Protein AF-A0A1Y1MSF4-F1 (afdb_monomer_lite)

Structure (mmCIF, N/CA/C/O backbone):
data_AF-A0A1Y1MSF4-F1
#
_entry.id   AF-A0A1Y1MSF4-F1
#
loop_
_atom_site.group_PDB
_atom_site.id
_atom_site.type_symbol
_atom_site.label_atom_id
_atom_site.label_alt_id
_atom_site.label_comp_id
_atom_site.label_asym_id
_atom_site.label_entity_id
_atom_site.label_seq_id
_atom_site.pdbx_PDB_ins_code
_atom_site.Cartn_x
_atom_site.Cartn_y
_atom_site.Cartn_z
_atom_site.occupancy
_atom_site.B_iso_or_equiv
_atom_site.auth_seq_id
_atom_site.auth_comp_id
_atom_site.auth_asym_id
_atom_site.auth_atom_id
_atom_site.pdbx_PDB_model_num
ATOM 1 N N . MET A 1 1 ? 26.274 -7.351 -31.862 1.00 37.50 1 MET A N 1
ATOM 2 C CA . MET A 1 1 ? 26.191 -6.928 -30.450 1.00 37.50 1 MET A CA 1
ATOM 3 C C . MET A 1 1 ? 24.745 -6.566 -30.172 1.00 37.50 1 MET A C 1
ATOM 5 O O . MET A 1 1 ? 24.281 -5.570 -30.706 1.00 37.50 1 MET A O 1
ATOM 9 N N . GLY A 1 2 ? 23.996 -7.432 -29.488 1.00 43.94 2 GLY A N 1
ATOM 10 C CA . GLY A 1 2 ? 22.598 -7.146 -29.167 1.00 43.94 2 GLY A CA 1
ATOM 11 C C . GLY A 1 2 ? 22.551 -6.105 -28.060 1.00 43.94 2 GLY A C 1
ATOM 12 O O . GLY A 1 2 ? 23.115 -6.343 -26.994 1.00 43.94 2 GLY A O 1
ATOM 13 N N . SER A 1 3 ? 21.930 -4.952 -28.311 1.00 49.59 3 SER A N 1
ATOM 14 C CA . SER A 1 3 ? 21.582 -4.027 -27.234 1.00 49.59 3 SER A CA 1
ATOM 15 C C . SER A 1 3 ? 20.809 -4.814 -26.184 1.00 49.59 3 SER A C 1
ATOM 17 O O . SER A 1 3 ? 19.749 -5.362 -26.486 1.00 49.59 3 SER A O 1
ATOM 19 N N . LEU A 1 4 ? 21.344 -4.891 -24.964 1.00 53.84 4 LEU A N 1
ATOM 20 C CA . LEU A 1 4 ? 20.572 -5.267 -23.787 1.00 53.84 4 LEU A CA 1
ATOM 21 C C . LEU A 1 4 ? 19.472 -4.215 -23.673 1.00 53.84 4 LEU A C 1
ATOM 23 O O . LEU A 1 4 ? 19.699 -3.130 -23.143 1.00 53.84 4 LEU A O 1
ATOM 27 N N . HIS A 1 5 ? 18.319 -4.478 -24.284 1.00 60.31 5 HIS A N 1
ATOM 28 C CA . HIS A 1 5 ? 17.182 -3.583 -24.215 1.00 60.31 5 HIS A CA 1
ATOM 29 C C . HIS A 1 5 ? 16.682 -3.658 -22.776 1.00 60.31 5 HIS A C 1
ATOM 31 O O . HIS A 1 5 ? 15.925 -4.557 -22.414 1.00 60.31 5 HIS A O 1
ATOM 37 N N . VAL A 1 6 ? 17.200 -2.771 -21.926 1.00 78.19 6 VAL A N 1
ATOM 38 C CA . VAL A 1 6 ? 16.770 -2.661 -20.538 1.00 78.19 6 VAL A CA 1
ATOM 39 C C . VAL A 1 6 ? 15.291 -2.318 -20.590 1.00 78.19 6 VAL A C 1
ATOM 41 O O . VAL A 1 6 ? 14.909 -1.239 -21.043 1.00 78.19 6 VAL A O 1
ATOM 44 N N . MET A 1 7 ? 14.453 -3.279 -20.207 1.00 85.75 7 MET A N 1
ATOM 45 C CA . MET A 1 7 ? 13.017 -3.073 -20.137 1.00 85.75 7 MET A CA 1
ATOM 46 C C . MET A 1 7 ? 12.756 -1.948 -19.128 1.00 85.75 7 MET A C 1
ATOM 48 O O . MET A 1 7 ? 13.212 -2.045 -17.984 1.00 85.75 7 MET A O 1
ATOM 52 N N . PRO A 1 8 ? 12.055 -0.871 -19.519 1.00 94.00 8 PRO A N 1
ATOM 53 C CA . PRO A 1 8 ? 11.684 0.174 -18.583 1.00 94.00 8 PRO A CA 1
ATOM 54 C C . PRO A 1 8 ? 10.889 -0.397 -17.409 1.00 94.00 8 PRO A C 1
ATOM 56 O O . PRO A 1 8 ? 10.053 -1.280 -17.598 1.00 94.00 8 PRO A O 1
ATOM 59 N N . PHE A 1 9 ? 11.091 0.134 -16.200 1.00 94.94 9 PHE A N 1
ATOM 60 C CA . PHE A 1 9 ? 10.460 -0.415 -14.991 1.00 94.94 9 PHE A CA 1
ATOM 61 C C . PHE A 1 9 ? 8.923 -0.481 -15.096 1.00 94.94 9 PHE A C 1
ATOM 63 O O . PHE A 1 9 ? 8.304 -1.387 -14.555 1.00 94.94 9 PHE A O 1
ATOM 70 N N . TRP A 1 10 ? 8.298 0.453 -15.826 1.00 94.69 10 TRP A N 1
ATOM 71 C CA . TRP A 1 10 ? 6.845 0.497 -16.027 1.00 94.69 10 TRP A CA 1
ATOM 72 C C . TRP A 1 10 ? 6.326 -0.509 -17.062 1.00 94.69 10 TRP A C 1
ATOM 74 O O . TRP A 1 10 ? 5.115 -0.586 -17.263 1.00 94.69 10 TRP A O 1
ATOM 84 N N . GLN A 1 11 ? 7.202 -1.249 -17.735 1.00 95.44 11 GLN A N 1
ATOM 85 C CA . GLN A 1 11 ? 6.832 -2.333 -18.646 1.00 95.44 11 GLN A CA 1
ATOM 86 C C . GLN A 1 11 ? 7.008 -3.716 -17.995 1.00 95.44 11 GLN A C 1
ATOM 88 O O . GLN A 1 11 ? 6.506 -4.704 -18.523 1.00 95.44 11 GLN A O 1
ATOM 93 N N . VAL A 1 12 ? 7.655 -3.794 -16.826 1.00 93.88 12 VAL A N 1
ATOM 94 C CA . VAL A 1 12 ? 7.818 -5.044 -16.070 1.00 93.88 12 VAL A CA 1
ATOM 95 C C . VAL A 1 12 ? 6.459 -5.518 -15.533 1.00 93.88 12 VAL A C 1
ATOM 97 O O . VAL A 1 12 ? 5.647 -4.711 -15.079 1.00 93.88 12 VAL A O 1
ATOM 100 N N . ASN A 1 13 ? 6.200 -6.827 -15.643 1.00 93.38 13 ASN A N 1
ATOM 101 C CA . ASN A 1 13 ? 4.912 -7.492 -15.368 1.00 93.38 13 ASN A CA 1
ATOM 102 C C . ASN A 1 13 ? 3.698 -6.888 -16.110 1.00 93.38 13 ASN A C 1
ATOM 104 O O . ASN A 1 13 ? 2.553 -7.107 -15.722 1.00 93.38 13 ASN A O 1
ATOM 108 N N . CYS A 1 14 ? 3.928 -6.117 -17.177 1.00 91.75 14 CYS A N 1
ATOM 109 C CA . CYS A 1 14 ? 2.866 -5.513 -17.970 1.00 91.75 14 CYS A CA 1
ATOM 110 C C . CYS A 1 14 ? 2.474 -6.459 -19.118 1.00 91.75 14 CYS A C 1
ATOM 112 O O . CYS A 1 14 ? 3.352 -6.859 -19.892 1.00 91.75 14 CYS A O 1
ATOM 114 N N . PRO A 1 15 ? 1.192 -6.841 -19.267 1.00 89.75 15 PRO A N 1
ATOM 115 C CA . PRO A 1 15 ? 0.782 -7.690 -20.376 1.00 89.75 15 PRO A CA 1
ATOM 116 C C . PRO A 1 15 ? 0.971 -6.956 -21.718 1.00 89.75 15 PRO A C 1
ATOM 118 O O . PRO A 1 15 ? 0.867 -5.729 -21.761 1.00 89.75 15 PRO A O 1
ATOM 121 N N . PRO A 1 16 ? 1.195 -7.672 -22.840 1.00 89.81 16 PRO A N 1
ATOM 122 C CA . PRO A 1 16 ? 1.560 -7.045 -24.116 1.00 89.81 16 PRO A CA 1
ATOM 123 C C . PRO A 1 16 ? 0.605 -5.948 -24.608 1.00 89.81 16 PRO A C 1
ATOM 125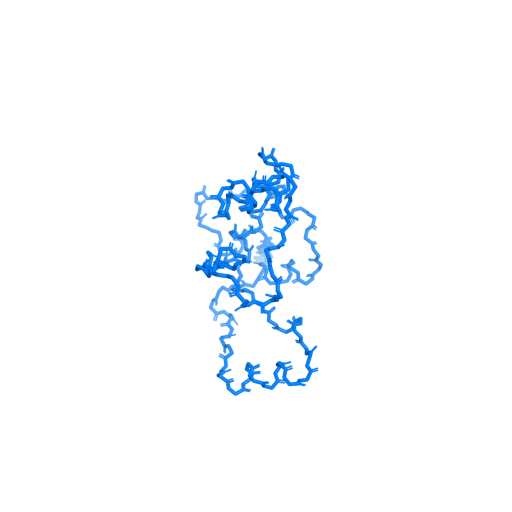 O O . PRO A 1 16 ? 1.044 -4.988 -25.230 1.00 89.81 16 PRO A O 1
ATOM 128 N N . HIS A 1 17 ? -0.690 -6.069 -24.309 1.00 90.31 17 HIS A N 1
ATOM 129 C CA . HIS A 1 17 ? -1.718 -5.109 -24.719 1.00 90.31 17 HIS A CA 1
ATOM 130 C C . HIS A 1 17 ? -1.763 -3.830 -23.862 1.00 90.31 17 HIS A C 1
ATOM 132 O O . HIS A 1 17 ? -2.409 -2.864 -24.256 1.00 90.31 17 HIS A O 1
ATOM 138 N N . GLU A 1 18 ? -1.087 -3.806 -22.711 1.00 88.38 18 GLU A N 1
ATOM 139 C CA . GLU A 1 18 ? -0.973 -2.635 -21.827 1.00 88.38 18 GLU A CA 1
ATOM 140 C C . GLU A 1 18 ? 0.400 -1.951 -21.929 1.00 88.38 18 GLU A C 1
ATOM 142 O O . GLU A 1 18 ? 0.683 -0.993 -21.204 1.00 88.38 18 GLU A O 1
ATOM 147 N N . LEU A 1 19 ? 1.289 -2.437 -22.800 1.00 91.25 19 LEU A N 1
ATOM 148 C CA . LEU A 1 19 ? 2.605 -1.839 -22.987 1.00 91.25 19 LEU A CA 1
ATOM 149 C C . LEU A 1 19 ? 2.481 -0.433 -23.579 1.00 91.25 19 LEU A C 1
ATOM 151 O O . LEU A 1 19 ? 1.921 -0.230 -24.654 1.00 91.25 19 LEU A O 1
ATOM 155 N N . THR A 1 20 ? 3.067 0.538 -22.884 1.00 92.06 20 THR A N 1
ATOM 156 C CA . THR A 1 20 ? 3.138 1.933 -23.320 1.00 92.06 20 THR A CA 1
ATOM 157 C C . THR A 1 20 ? 4.584 2.336 -23.591 1.00 92.06 20 THR A C 1
ATOM 159 O O . THR A 1 20 ? 5.502 1.962 -22.850 1.00 92.06 20 THR A O 1
ATOM 162 N N . ALA A 1 21 ? 4.793 3.126 -24.648 1.00 91.38 21 ALA A N 1
ATOM 163 C CA . ALA A 1 21 ? 6.105 3.692 -24.966 1.00 91.38 21 ALA A CA 1
ATOM 164 C C . ALA A 1 21 ? 6.590 4.637 -23.853 1.00 91.38 21 ALA A C 1
ATOM 166 O O . ALA A 1 21 ? 7.742 4.574 -23.432 1.00 91.38 21 ALA A O 1
ATOM 167 N N . GLU A 1 22 ? 5.681 5.458 -23.327 1.00 94.62 22 GLU A N 1
ATOM 168 C CA . GLU A 1 22 ? 5.948 6.394 -22.237 1.00 94.62 22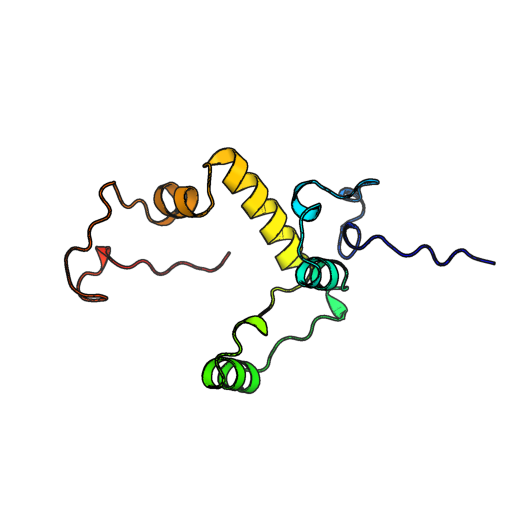 GLU A CA 1
ATOM 169 C C . GLU A 1 22 ? 5.495 5.838 -20.883 1.00 94.62 22 GLU A C 1
ATOM 171 O O . GLU A 1 22 ? 4.614 4.975 -20.805 1.00 94.62 22 GLU A O 1
ATOM 176 N N . CYS A 1 23 ? 6.093 6.344 -19.801 1.00 94.81 23 CYS A N 1
ATOM 177 C CA . CYS A 1 23 ? 5.717 5.972 -18.441 1.00 94.81 23 CYS A CA 1
ATOM 178 C C . CYS A 1 23 ? 4.302 6.491 -18.121 1.00 94.81 23 CYS A C 1
ATOM 180 O O . CYS A 1 23 ? 4.076 7.702 -18.196 1.00 94.81 23 CYS A O 1
ATOM 182 N N . PRO A 1 24 ? 3.350 5.622 -17.732 1.00 95.88 24 PRO A N 1
ATOM 183 C CA . PRO A 1 24 ? 2.001 6.054 -17.393 1.00 95.88 24 PRO A CA 1
ATOM 184 C C . PRO A 1 24 ? 1.984 7.103 -16.264 1.00 95.88 24 PRO A C 1
ATOM 186 O O . PRO A 1 24 ? 2.759 6.980 -15.310 1.00 95.88 24 PRO A O 1
ATOM 189 N N . PRO A 1 25 ? 1.056 8.082 -16.278 1.00 95.88 25 PRO A N 1
ATOM 190 C CA . PRO A 1 25 ? 1.014 9.152 -15.274 1.00 95.88 25 PRO A CA 1
ATOM 191 C C . PRO A 1 25 ? 0.946 8.657 -13.823 1.00 95.88 25 PRO A C 1
ATOM 193 O O . PRO A 1 25 ? 1.571 9.237 -12.938 1.00 95.88 25 PRO A O 1
ATOM 196 N N . PHE A 1 26 ? 0.250 7.542 -13.577 1.00 95.56 26 PHE A N 1
ATOM 197 C CA . PHE A 1 26 ? 0.132 6.940 -12.244 1.00 95.56 26 PHE A CA 1
ATOM 198 C C . PHE A 1 26 ? 1.438 6.306 -11.725 1.00 95.56 26 PHE A C 1
ATOM 200 O O . PHE A 1 26 ? 1.523 5.968 -10.545 1.00 95.56 26 PHE A O 1
ATOM 207 N N . LEU A 1 27 ? 2.458 6.158 -12.580 1.00 96.62 27 LEU A N 1
ATOM 208 C CA . LEU A 1 27 ? 3.802 5.686 -12.226 1.00 96.62 27 LEU A CA 1
ATOM 209 C C . LEU A 1 27 ? 4.875 6.784 -12.329 1.00 96.62 27 LEU A C 1
ATOM 211 O O . LEU A 1 27 ? 6.002 6.590 -11.868 1.00 96.62 27 LEU A O 1
ATOM 215 N N . ALA A 1 28 ? 4.547 7.942 -12.907 1.00 94.31 28 ALA A N 1
ATOM 216 C CA . ALA A 1 28 ? 5.518 8.994 -13.198 1.00 94.31 28 ALA A CA 1
ATOM 217 C C . ALA A 1 28 ? 6.185 9.560 -11.930 1.00 94.31 28 ALA A C 1
ATOM 219 O O . ALA A 1 28 ? 7.389 9.818 -11.922 1.00 94.31 28 ALA A O 1
ATOM 220 N N . LEU A 1 29 ? 5.430 9.692 -10.837 1.00 92.56 29 LEU A N 1
ATOM 221 C CA . LEU A 1 29 ? 5.882 10.302 -9.578 1.00 92.56 29 LEU A CA 1
ATOM 222 C C . LEU A 1 29 ? 6.129 9.278 -8.458 1.00 92.56 29 LEU A C 1
ATOM 224 O O . LEU A 1 29 ? 6.012 9.596 -7.277 1.00 92.56 29 LEU A O 1
ATOM 228 N N . LEU A 1 30 ? 6.454 8.032 -8.810 1.00 94.69 30 LEU A N 1
ATOM 229 C CA . LEU A 1 30 ? 6.821 7.031 -7.809 1.00 94.69 30 LEU A CA 1
ATOM 230 C C . LEU A 1 30 ? 8.127 7.382 -7.096 1.00 94.69 30 LEU A C 1
ATOM 232 O O . LEU A 1 30 ? 9.091 7.821 -7.731 1.00 94.69 30 LEU A O 1
ATOM 236 N N . SER A 1 31 ? 8.159 7.087 -5.793 1.00 94.69 31 SER A N 1
ATOM 237 C CA . SER A 1 31 ? 9.386 7.084 -4.997 1.00 94.69 31 SER A CA 1
ATOM 238 C C . SER A 1 31 ? 10.400 6.098 -5.577 1.00 94.69 31 SER A C 1
ATOM 240 O O . SER A 1 31 ? 10.040 5.153 -6.281 1.00 94.69 31 SER A O 1
ATOM 242 N N . GLU A 1 32 ? 11.680 6.273 -5.255 1.00 94.44 32 GLU A N 1
ATOM 243 C CA . GLU A 1 32 ? 12.717 5.358 -5.735 1.00 94.44 32 GLU A CA 1
ATOM 244 C C . GLU A 1 32 ? 12.461 3.911 -5.280 1.00 94.44 32 GLU A C 1
ATOM 246 O O . GLU A 1 32 ? 12.596 2.976 -6.068 1.00 94.44 32 GLU A O 1
ATOM 251 N N . LYS A 1 33 ? 12.000 3.730 -4.036 1.00 93.25 33 LYS A N 1
ATOM 252 C CA . LYS A 1 33 ? 11.589 2.426 -3.503 1.00 93.25 33 LYS A CA 1
ATOM 253 C C . LYS A 1 33 ? 10.474 1.804 -4.347 1.00 93.25 33 LYS A C 1
ATOM 255 O O . LYS A 1 33 ? 10.616 0.667 -4.788 1.00 93.25 33 LYS A O 1
ATOM 260 N N . ASP A 1 34 ? 9.403 2.550 -4.611 1.00 95.56 34 ASP A N 1
ATOM 261 C CA . ASP A 1 34 ? 8.269 2.043 -5.388 1.00 95.56 34 ASP A CA 1
ATOM 262 C C . ASP A 1 34 ? 8.670 1.737 -6.836 1.00 95.56 34 ASP A C 1
ATOM 264 O O . ASP A 1 34 ? 8.230 0.732 -7.389 1.00 95.56 34 ASP A O 1
ATOM 268 N N . ARG A 1 35 ? 9.545 2.551 -7.444 1.00 96.00 35 ARG A N 1
ATOM 269 C CA . ARG A 1 35 ? 10.089 2.288 -8.788 1.00 96.00 35 ARG A CA 1
ATOM 270 C C . ARG A 1 35 ? 10.858 0.972 -8.837 1.00 96.00 35 ARG A C 1
ATOM 272 O O . ARG A 1 35 ? 10.670 0.208 -9.780 1.00 96.00 35 ARG A O 1
ATOM 279 N N . ARG A 1 36 ? 11.688 0.690 -7.824 1.00 94.75 36 ARG A N 1
ATOM 280 C CA . ARG A 1 36 ? 12.414 -0.588 -7.722 1.00 94.75 36 ARG A CA 1
ATOM 281 C C . ARG A 1 36 ? 11.457 -1.768 -7.563 1.00 94.75 36 ARG A C 1
ATOM 283 O O . ARG A 1 36 ? 11.658 -2.779 -8.221 1.00 94.75 36 ARG A O 1
ATOM 290 N N . ILE A 1 37 ? 10.416 -1.632 -6.736 1.00 95.19 37 ILE A N 1
ATOM 291 C CA . ILE A 1 37 ? 9.426 -2.700 -6.535 1.00 95.19 37 ILE A CA 1
ATOM 292 C C . ILE A 1 37 ? 8.640 -2.953 -7.825 1.00 95.19 37 ILE A C 1
ATOM 294 O O . ILE A 1 37 ? 8.562 -4.095 -8.253 1.00 95.19 37 ILE A O 1
ATOM 298 N N . VAL A 1 38 ? 8.106 -1.917 -8.481 1.00 96.31 38 VAL A N 1
ATOM 299 C CA . VAL A 1 38 ? 7.357 -2.072 -9.746 1.00 96.31 38 VAL A CA 1
ATOM 300 C C . VAL A 1 38 ? 8.243 -2.642 -10.860 1.00 96.31 38 VAL A C 1
ATOM 302 O O . VAL A 1 38 ? 7.776 -3.443 -11.659 1.00 96.31 38 VAL A O 1
ATOM 305 N N . GLY A 1 39 ? 9.524 -2.264 -10.895 1.00 95.56 39 GLY A N 1
ATOM 306 C CA . GLY A 1 39 ? 10.500 -2.780 -11.857 1.00 95.56 39 GLY A CA 1
ATOM 307 C C . GLY A 1 39 ? 11.014 -4.194 -11.577 1.00 95.56 39 GLY A C 1
ATOM 308 O O . GLY A 1 39 ? 11.876 -4.671 -12.312 1.00 95.56 39 GLY A O 1
ATOM 309 N N . MET A 1 40 ? 10.536 -4.863 -10.528 1.00 95.00 40 MET A N 1
ATOM 310 C CA . MET A 1 40 ? 10.915 -6.233 -10.197 1.00 95.00 40 MET A CA 1
ATOM 311 C C . MET A 1 40 ? 9.920 -7.223 -10.824 1.00 95.00 40 MET A C 1
ATOM 313 O O . MET A 1 40 ? 8.714 -7.021 -10.700 1.00 95.00 40 MET A O 1
ATOM 317 N N . PRO A 1 41 ? 10.369 -8.318 -11.461 1.00 95.62 41 PRO A N 1
ATOM 318 C CA . PRO A 1 41 ? 9.465 -9.381 -11.892 1.00 95.62 41 PRO A CA 1
ATOM 319 C C . PRO A 1 41 ? 8.734 -10.010 -10.701 1.00 95.62 41 PRO A C 1
ATOM 321 O O . PRO A 1 41 ? 9.356 -10.252 -9.665 1.00 95.62 41 PRO A O 1
ATOM 324 N N . ASP A 1 42 ? 7.452 -10.349 -10.849 1.00 95.56 42 ASP A N 1
ATOM 325 C CA . ASP A 1 42 ? 6.683 -10.992 -9.768 1.00 95.56 42 ASP A CA 1
ATOM 326 C C . ASP A 1 42 ? 7.337 -12.295 -9.290 1.00 95.56 42 ASP A C 1
ATOM 328 O O . ASP A 1 42 ? 7.346 -12.589 -8.099 1.00 95.56 42 ASP A O 1
ATOM 332 N N . SER A 1 43 ? 7.973 -13.044 -10.197 1.00 95.38 43 SER A N 1
ATOM 333 C CA . SER A 1 43 ? 8.693 -14.283 -9.874 1.00 95.38 43 SER A CA 1
ATOM 334 C C . SER A 1 43 ? 9.892 -14.086 -8.940 1.00 95.38 43 SER A C 1
ATOM 336 O O . SER A 1 43 ? 10.365 -15.049 -8.341 1.00 95.38 43 SER A O 1
ATOM 338 N N . ALA A 1 44 ? 10.422 -12.865 -8.841 1.00 94.50 44 ALA A N 1
ATOM 339 C CA . ALA A 1 44 ? 11.506 -12.522 -7.925 1.00 94.50 44 ALA A CA 1
ATOM 340 C C . ALA A 1 44 ? 10.989 -12.052 -6.554 1.00 94.50 44 ALA A C 1
ATOM 342 O O . ALA A 1 44 ? 11.775 -11.944 -5.608 1.00 94.50 44 ALA A O 1
ATOM 343 N N . PHE A 1 45 ? 9.684 -11.786 -6.425 1.00 95.12 45 PHE A N 1
ATOM 344 C CA . PHE A 1 45 ? 9.077 -11.410 -5.158 1.00 95.12 45 PHE A CA 1
ATOM 345 C C . PHE A 1 45 ? 9.035 -12.606 -4.206 1.00 95.12 45 PHE A C 1
ATOM 347 O O . PHE A 1 45 ? 8.609 -13.704 -4.564 1.00 95.12 45 PHE A O 1
ATOM 354 N N . LYS A 1 46 ? 9.457 -12.382 -2.961 1.00 94.06 46 LYS A N 1
ATOM 355 C CA . LYS A 1 46 ? 9.420 -13.393 -1.905 1.00 94.06 46 LYS A CA 1
ATOM 356 C C . LYS A 1 46 ? 8.347 -13.032 -0.895 1.00 94.06 46 LYS A C 1
ATOM 358 O O . LYS A 1 46 ? 8.364 -11.936 -0.338 1.00 94.06 46 LYS A O 1
ATOM 363 N N . LEU A 1 47 ? 7.439 -13.973 -0.658 1.00 94.94 47 LEU A N 1
ATOM 364 C CA . LEU A 1 47 ? 6.464 -13.867 0.418 1.00 94.94 47 LEU A CA 1
ATOM 365 C C . LEU A 1 47 ? 7.177 -13.963 1.767 1.00 94.94 47 LEU A C 1
ATOM 367 O O . LEU A 1 47 ? 8.118 -14.741 1.932 1.00 94.94 47 LEU A O 1
ATOM 371 N N . LEU A 1 48 ? 6.712 -13.159 2.717 1.00 96.69 48 LEU A N 1
ATOM 372 C CA . LEU A 1 48 ? 7.173 -13.219 4.097 1.00 96.69 48 LEU A CA 1
ATOM 373 C C . LEU A 1 48 ? 6.575 -14.451 4.777 1.00 96.69 48 LEU A C 1
ATOM 375 O O . LEU A 1 48 ? 5.390 -14.744 4.599 1.00 96.69 48 LEU A O 1
ATOM 379 N N . THR A 1 49 ? 7.377 -15.150 5.578 1.00 97.75 49 THR A N 1
ATOM 380 C CA . THR A 1 49 ? 6.849 -16.169 6.495 1.00 97.75 49 THR A CA 1
ATOM 381 C C . THR A 1 49 ? 6.144 -15.501 7.670 1.00 97.75 49 THR A C 1
ATOM 383 O O . THR A 1 49 ? 6.350 -14.318 7.953 1.00 97.75 49 THR A O 1
ATOM 386 N N . TRP A 1 50 ? 5.325 -16.264 8.390 1.00 97.94 50 TRP A N 1
ATOM 387 C CA . TRP A 1 50 ? 4.617 -15.747 9.557 1.00 97.94 50 TRP A CA 1
ATOM 388 C C . TRP A 1 50 ? 5.571 -15.224 10.642 1.00 97.94 50 TRP A C 1
ATOM 390 O O . TRP A 1 50 ? 5.352 -14.154 11.202 1.00 97.94 50 TRP A O 1
ATOM 400 N N . GLU A 1 51 ? 6.683 -15.918 10.882 1.00 98.38 51 GLU A N 1
ATOM 401 C CA . GLU A 1 51 ? 7.702 -15.506 11.851 1.00 98.38 51 GLU A CA 1
ATOM 402 C C . GLU A 1 51 ? 8.345 -14.172 11.456 1.00 98.38 51 GLU A C 1
ATOM 404 O O . GLU A 1 51 ? 8.558 -13.308 12.306 1.00 98.38 51 GLU A O 1
ATOM 409 N N . GLN A 1 52 ? 8.607 -13.972 10.160 1.00 98.00 52 GLN A N 1
ATOM 410 C CA . GLN A 1 52 ? 9.142 -12.712 9.646 1.00 98.00 52 GLN A CA 1
ATOM 411 C C . GLN A 1 52 ? 8.145 -11.564 9.823 1.00 98.00 52 GLN A C 1
ATOM 413 O O . GLN A 1 52 ? 8.546 -10.474 10.227 1.00 98.00 52 GLN A O 1
ATOM 418 N N . VAL A 1 53 ? 6.854 -11.805 9.564 1.00 98.06 53 VAL A N 1
ATOM 419 C CA . VAL A 1 53 ? 5.785 -10.820 9.802 1.00 98.06 53 VAL A CA 1
ATOM 420 C C . VAL A 1 53 ? 5.762 -10.406 11.275 1.00 98.06 53 VAL A C 1
ATOM 422 O O . VAL A 1 53 ? 5.793 -9.212 11.574 1.00 98.06 53 VAL A O 1
ATOM 425 N N . CYS A 1 54 ? 5.771 -11.374 12.194 1.00 98.31 54 CYS A N 1
ATOM 426 C CA . CYS A 1 54 ? 5.806 -11.112 13.631 1.00 98.31 54 CYS A CA 1
ATOM 427 C C . CYS A 1 54 ? 7.038 -10.291 14.040 1.00 98.31 54 CYS A C 1
ATOM 429 O O . CYS A 1 54 ? 6.894 -9.307 14.763 1.00 98.31 54 CYS A O 1
ATOM 431 N N . GLY A 1 55 ? 8.229 -10.649 13.547 1.00 98.44 55 GLY A N 1
ATOM 432 C CA . GLY A 1 55 ? 9.467 -9.920 13.840 1.00 98.44 55 GLY A CA 1
ATOM 433 C C . GLY A 1 55 ? 9.439 -8.472 13.341 1.00 98.44 55 GLY A C 1
ATOM 434 O O . GLY A 1 55 ? 9.786 -7.556 14.081 1.00 98.44 55 GLY A O 1
ATOM 435 N N . ILE A 1 56 ? 8.938 -8.238 12.122 1.00 98.19 56 ILE A N 1
ATOM 436 C CA . ILE A 1 56 ? 8.780 -6.885 11.564 1.00 98.19 56 ILE A CA 1
ATOM 437 C C . ILE A 1 56 ? 7.882 -6.016 12.455 1.00 98.19 56 ILE A C 1
ATOM 439 O O . ILE A 1 56 ? 8.211 -4.857 12.710 1.00 98.19 56 ILE A O 1
ATOM 443 N N . ILE A 1 57 ? 6.759 -6.569 12.925 1.00 98.19 57 ILE A N 1
ATOM 444 C CA . ILE A 1 57 ? 5.813 -5.852 13.791 1.00 98.19 57 ILE A CA 1
ATOM 445 C C . ILE A 1 57 ? 6.453 -5.542 15.146 1.00 98.19 57 ILE A C 1
ATOM 447 O O . ILE A 1 57 ? 6.365 -4.409 15.611 1.00 98.19 57 ILE A O 1
ATOM 451 N N . GLN A 1 58 ? 7.121 -6.521 15.763 1.00 98.31 58 GLN A N 1
ATOM 452 C CA . GLN A 1 58 ? 7.779 -6.348 17.063 1.00 98.31 58 GLN A CA 1
ATOM 453 C C . GLN A 1 58 ? 8.870 -5.274 17.027 1.00 98.31 58 GLN A C 1
ATOM 455 O O . GLN A 1 58 ? 9.007 -4.501 17.971 1.00 98.31 58 GLN A O 1
ATOM 460 N N . GLU A 1 59 ? 9.618 -5.196 15.928 1.00 98.06 59 GLU A N 1
ATOM 461 C CA . GLU A 1 59 ? 10.689 -4.214 15.738 1.00 98.06 59 GLU A CA 1
ATOM 462 C C . GLU A 1 59 ? 10.191 -2.872 15.172 1.00 98.06 59 GLU A C 1
ATOM 464 O O . GLU A 1 59 ? 10.991 -1.968 14.937 1.00 98.06 59 GLU A O 1
ATOM 469 N N . ASN A 1 60 ? 8.880 -2.732 14.938 1.00 96.94 60 ASN A N 1
ATOM 470 C CA . ASN A 1 60 ? 8.246 -1.556 14.337 1.00 96.94 60 ASN A CA 1
ATOM 471 C C . ASN A 1 60 ? 8.858 -1.137 12.979 1.00 96.94 60 ASN A C 1
ATOM 473 O O . ASN A 1 60 ? 8.868 0.042 12.627 1.00 96.94 60 ASN A O 1
ATOM 477 N N . ARG A 1 61 ? 9.347 -2.104 12.190 1.00 96.94 61 ARG A N 1
ATOM 478 C CA . ARG A 1 61 ? 9.938 -1.885 10.852 1.00 96.94 61 ARG A CA 1
ATOM 479 C C . ARG A 1 61 ? 8.897 -2.006 9.741 1.00 96.94 61 ARG A C 1
ATOM 481 O O . ARG A 1 61 ? 9.087 -2.730 8.762 1.00 96.94 61 ARG A O 1
ATOM 488 N N . LEU A 1 62 ? 7.748 -1.351 9.917 1.00 94.88 62 LEU A N 1
ATOM 489 C CA . LEU A 1 62 ? 6.560 -1.533 9.069 1.00 94.88 62 LEU A CA 1
ATOM 490 C C . LEU A 1 62 ? 6.814 -1.220 7.585 1.00 94.88 62 LEU A C 1
ATOM 492 O O . LEU A 1 62 ? 6.121 -1.740 6.713 1.00 94.88 62 LEU A O 1
ATOM 496 N N . GLU A 1 63 ? 7.837 -0.428 7.271 1.00 92.44 63 GLU A N 1
ATOM 497 C CA . GLU A 1 63 ? 8.298 -0.170 5.912 1.00 92.44 63 GLU A CA 1
ATOM 498 C C . GLU A 1 63 ? 8.807 -1.421 5.178 1.00 92.44 63 GLU A C 1
ATOM 500 O O . GLU A 1 63 ? 8.893 -1.400 3.949 1.00 92.44 63 GLU A O 1
ATOM 505 N N . ALA A 1 64 ? 9.136 -2.505 5.882 1.00 93.81 64 ALA 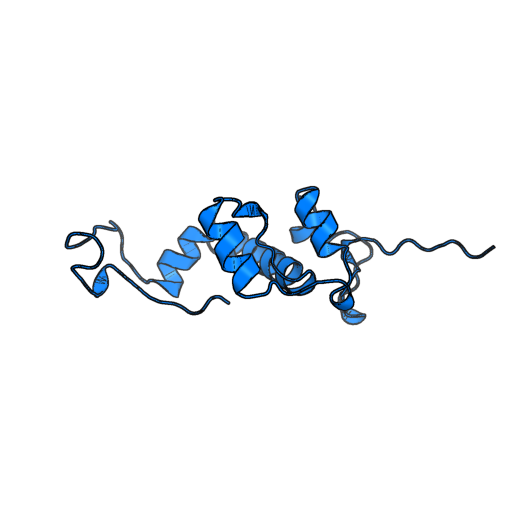A N 1
ATOM 506 C CA . ALA A 1 64 ? 9.505 -3.778 5.268 1.00 93.81 64 ALA A CA 1
ATOM 507 C C . ALA A 1 64 ? 8.312 -4.470 4.585 1.00 93.81 64 ALA A C 1
ATOM 509 O O . ALA A 1 64 ? 8.512 -5.274 3.671 1.00 93.81 64 ALA A O 1
ATOM 510 N N . PHE A 1 65 ? 7.075 -4.143 4.977 1.00 95.06 65 PHE A N 1
ATOM 511 C CA . PHE A 1 65 ? 5.894 -4.637 4.281 1.00 95.06 65 PHE A CA 1
ATOM 512 C C . PHE A 1 65 ? 5.766 -3.977 2.911 1.00 95.06 65 PHE A C 1
ATOM 514 O O . PHE A 1 65 ? 5.733 -2.754 2.764 1.00 95.06 65 PHE A O 1
ATOM 521 N N . GLN A 1 66 ? 5.662 -4.816 1.887 1.00 93.88 66 GLN A N 1
ATOM 522 C CA . GLN A 1 66 ? 5.511 -4.392 0.506 1.00 93.88 66 GLN A CA 1
ATOM 523 C C . GLN A 1 66 ? 4.492 -5.273 -0.207 1.00 93.88 66 GLN A C 1
ATOM 525 O O . GLN A 1 66 ? 4.383 -6.470 0.055 1.00 93.88 66 GLN A O 1
ATOM 530 N N . ARG A 1 67 ? 3.754 -4.655 -1.128 1.00 95.06 67 ARG A N 1
ATOM 531 C CA . ARG A 1 67 ? 2.913 -5.366 -2.093 1.00 95.06 67 ARG A CA 1
ATOM 532 C C . ARG A 1 67 ? 3.800 -6.091 -3.104 1.00 95.06 67 ARG A C 1
ATOM 534 O O . ARG A 1 67 ? 4.943 -5.679 -3.319 1.00 95.06 67 ARG A O 1
ATOM 541 N N . THR A 1 68 ? 3.260 -7.121 -3.753 1.00 95.94 68 THR A N 1
ATOM 542 C CA . THR A 1 68 ? 3.908 -7.687 -4.946 1.00 95.94 68 THR A CA 1
ATOM 543 C C . THR A 1 68 ? 4.086 -6.591 -6.013 1.00 95.94 68 THR A C 1
ATOM 545 O O . THR A 1 68 ? 3.352 -5.594 -5.986 1.00 95.94 68 THR A O 1
ATOM 548 N N . PRO A 1 69 ? 5.047 -6.713 -6.944 1.00 96.75 69 PRO A N 1
ATOM 549 C CA . PRO A 1 69 ? 5.257 -5.718 -7.997 1.00 96.75 69 PRO A CA 1
ATOM 550 C C . PRO A 1 69 ? 3.989 -5.400 -8.799 1.00 96.75 69 PRO A C 1
ATOM 552 O O . PRO A 1 69 ? 3.622 -4.226 -8.932 1.00 96.75 69 PRO A O 1
ATOM 555 N N . SER A 1 70 ? 3.277 -6.428 -9.268 1.00 95.62 70 SER A N 1
ATOM 556 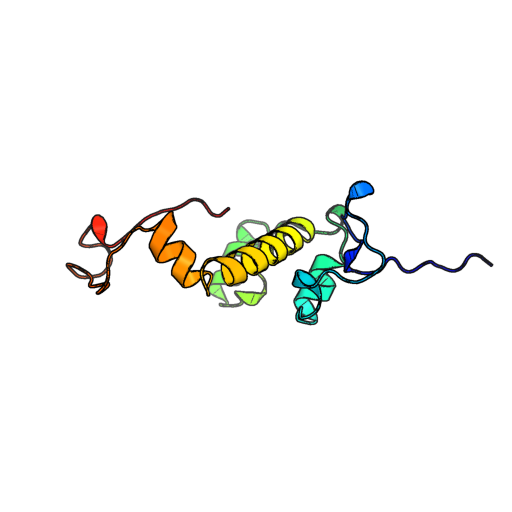C CA . SER A 1 70 ? 2.007 -6.260 -9.981 1.00 95.62 70 SER A CA 1
ATOM 557 C C . SER A 1 70 ? 0.909 -5.651 -9.112 1.00 95.62 70 SER A C 1
ATOM 559 O O . SER A 1 70 ? 0.182 -4.769 -9.577 1.00 95.62 70 SER A O 1
ATOM 561 N N . ASP A 1 71 ? 0.797 -6.042 -7.840 1.00 95.88 71 ASP A N 1
ATOM 562 C CA . ASP A 1 71 ? -0.191 -5.446 -6.931 1.00 95.88 71 ASP A CA 1
ATOM 563 C C . ASP A 1 71 ? 0.113 -3.982 -6.654 1.00 95.88 71 ASP A C 1
ATOM 565 O O . ASP A 1 71 ? -0.797 -3.156 -6.633 1.00 95.88 71 ASP A O 1
ATOM 569 N N . LEU A 1 72 ? 1.389 -3.622 -6.491 1.00 96.62 72 LEU A N 1
ATOM 570 C CA . LEU A 1 72 ? 1.783 -2.232 -6.320 1.00 96.62 72 LEU A CA 1
ATOM 571 C C . LEU A 1 72 ? 1.431 -1.413 -7.565 1.00 96.62 72 LEU A C 1
ATOM 573 O O . LEU A 1 72 ? 0.875 -0.323 -7.431 1.00 96.62 72 LEU A O 1
ATOM 577 N N . ARG A 1 73 ? 1.690 -1.937 -8.770 1.00 96.19 73 ARG A N 1
ATOM 578 C CA . ARG A 1 73 ? 1.292 -1.290 -10.030 1.00 96.19 73 ARG A CA 1
ATOM 579 C C . ARG A 1 73 ? -0.221 -1.058 -10.081 1.00 96.19 73 ARG A C 1
ATOM 581 O O . ARG A 1 73 ? -0.650 0.072 -10.327 1.00 96.19 73 ARG A O 1
ATOM 588 N N . ARG A 1 74 ? -1.021 -2.102 -9.824 1.00 95.44 74 ARG A N 1
ATOM 589 C CA . ARG A 1 74 ? -2.494 -2.028 -9.817 1.00 95.44 74 ARG A CA 1
ATOM 590 C C . ARG A 1 74 ? -3.001 -1.041 -8.773 1.00 95.44 74 ARG A C 1
ATOM 592 O O . ARG A 1 74 ? -3.828 -0.189 -9.092 1.00 95.44 74 ARG A O 1
ATOM 599 N N . TYR A 1 75 ? -2.443 -1.089 -7.566 1.00 95.44 75 TYR A N 1
ATOM 600 C CA . TYR A 1 75 ? -2.769 -0.171 -6.482 1.00 95.44 75 TYR A CA 1
ATOM 601 C C . TYR A 1 75 ? -2.515 1.284 -6.885 1.00 95.44 75 TYR A C 1
ATOM 603 O O . TYR A 1 75 ? -3.397 2.121 -6.722 1.00 95.44 75 TYR A O 1
ATOM 611 N N . LYS A 1 76 ? -1.360 1.596 -7.490 1.00 96.06 76 LYS A N 1
ATOM 612 C CA . LYS A 1 76 ? -1.041 2.964 -7.936 1.00 96.06 76 LYS A CA 1
ATOM 613 C C . LYS A 1 76 ? -2.002 3.456 -9.016 1.00 96.06 76 LYS A C 1
ATOM 615 O O . LYS A 1 76 ? -2.486 4.584 -8.916 1.00 96.06 76 LYS A O 1
ATOM 620 N N . ALA A 1 77 ? -2.331 2.609 -9.995 1.00 95.19 77 ALA A N 1
ATOM 621 C CA . ALA A 1 77 ? -3.326 2.925 -11.020 1.00 95.19 77 ALA A CA 1
ATOM 622 C C . ALA A 1 77 ? -4.708 3.202 -10.404 1.00 95.19 77 ALA A C 1
ATOM 624 O O . ALA A 1 77 ? -5.347 4.210 -10.721 1.00 95.19 77 ALA A O 1
ATOM 625 N N . PHE A 1 78 ? -5.139 2.345 -9.476 1.00 94.31 78 PHE A N 1
ATOM 626 C CA . PHE A 1 78 ? -6.409 2.477 -8.773 1.00 94.31 78 PHE A CA 1
ATOM 627 C C . PHE A 1 78 ? -6.469 3.755 -7.931 1.00 94.31 78 PHE A C 1
ATOM 629 O O . PHE A 1 78 ? -7.382 4.560 -8.111 1.00 94.31 78 PHE A O 1
ATOM 636 N N . THR A 1 79 ? -5.466 4.017 -7.086 1.00 94.31 79 THR A N 1
ATOM 637 C CA . THR A 1 79 ? -5.434 5.226 -6.250 1.00 94.31 79 THR A CA 1
ATOM 638 C C . THR A 1 79 ? -5.359 6.505 -7.074 1.00 94.31 79 THR A C 1
ATOM 640 O O . THR A 1 79 ? -5.969 7.502 -6.699 1.00 94.31 79 THR A O 1
ATOM 643 N N . PHE A 1 80 ? -4.662 6.482 -8.216 1.00 95.06 80 PHE A N 1
ATOM 644 C CA . PHE A 1 80 ? -4.605 7.620 -9.130 1.00 95.06 80 PHE A CA 1
ATOM 645 C C . PHE A 1 80 ? -5.985 7.929 -9.722 1.00 95.06 80 PHE A C 1
ATOM 647 O O . PHE A 1 80 ? -6.412 9.084 -9.745 1.00 95.06 80 PHE A O 1
ATOM 654 N N . LYS A 1 81 ? -6.720 6.893 -10.150 1.00 94.69 81 LYS A N 1
ATOM 655 C CA . LYS A 1 81 ? -8.094 7.040 -10.644 1.00 94.69 81 LYS A CA 1
ATOM 656 C C . LYS A 1 81 ? -9.031 7.550 -9.548 1.00 94.69 81 LYS A C 1
ATOM 658 O O . LYS A 1 81 ? -9.780 8.491 -9.799 1.00 94.69 81 LYS A O 1
ATOM 663 N N . LEU A 1 82 ? -8.963 6.974 -8.347 1.00 94.00 82 LEU A N 1
ATOM 664 C CA . LEU A 1 82 ? -9.795 7.391 -7.218 1.00 94.00 82 LEU A CA 1
ATOM 665 C C . LEU A 1 82 ? -9.538 8.840 -6.817 1.00 94.00 82 LEU A C 1
ATOM 667 O O . LEU A 1 82 ? -10.490 9.593 -6.665 1.00 94.00 82 LEU A O 1
ATOM 671 N N . ALA A 1 83 ? -8.276 9.256 -6.699 1.00 92.50 83 ALA A N 1
ATOM 672 C CA . ALA A 1 83 ? -7.943 10.639 -6.373 1.00 92.50 83 ALA A CA 1
ATOM 673 C C . ALA A 1 83 ? -8.492 11.618 -7.424 1.00 92.50 83 ALA A C 1
ATOM 675 O O . ALA A 1 83 ? -9.016 12.669 -7.071 1.00 92.50 83 ALA A O 1
ATOM 676 N N . LYS A 1 84 ? -8.455 11.249 -8.712 1.00 93.81 84 LYS A N 1
ATOM 677 C CA . LYS A 1 84 ? -9.042 12.061 -9.788 1.00 93.81 84 LYS A CA 1
ATOM 678 C C . LYS A 1 84 ? -10.573 12.143 -9.716 1.00 93.81 84 LYS A C 1
ATOM 680 O O . LYS A 1 84 ? -11.133 13.161 -10.106 1.00 93.81 84 LYS A O 1
ATOM 685 N N . GLN A 1 85 ? -11.243 11.081 -9.268 1.00 94.75 85 GLN A N 1
ATOM 686 C CA . GLN A 1 85 ? -12.709 11.003 -9.220 1.00 94.75 85 GLN A CA 1
ATOM 687 C C . GLN A 1 85 ? -13.308 11.582 -7.930 1.00 94.75 85 GLN A C 1
ATOM 689 O O . GLN A 1 85 ? -14.314 12.277 -7.990 1.00 94.75 85 GLN A O 1
ATOM 694 N N . TYR A 1 86 ? -12.681 11.320 -6.785 1.00 91.62 86 TYR A N 1
ATOM 695 C CA . TYR A 1 86 ? -13.203 11.619 -5.446 1.00 91.62 86 TYR A CA 1
ATOM 696 C C . TYR A 1 86 ? -12.408 12.713 -4.718 1.00 91.62 86 TYR A C 1
ATOM 698 O O . TYR A 1 86 ? -12.663 12.999 -3.552 1.00 91.62 86 TYR A O 1
ATOM 706 N N . GLY A 1 87 ? -11.393 13.295 -5.363 1.00 93.12 87 GLY A N 1
ATO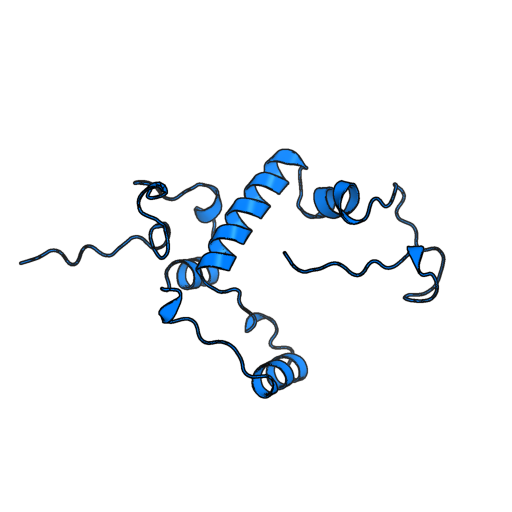M 707 C CA . GLY A 1 87 ? -10.464 14.263 -4.768 1.00 93.12 87 GLY A CA 1
ATOM 708 C C . GLY A 1 87 ? -9.393 13.616 -3.885 1.00 93.12 87 GLY A C 1
ATOM 709 O O . GLY A 1 87 ? -8.236 14.028 -3.908 1.00 93.12 87 GLY A O 1
ATOM 710 N N . SER A 1 88 ? -9.738 12.561 -3.141 1.00 91.12 88 SER A N 1
ATOM 711 C CA . SER A 1 88 ? -8.777 11.773 -2.369 1.00 91.12 88 SER A CA 1
ATOM 712 C C . SER A 1 88 ? -9.245 10.332 -2.148 1.00 91.12 88 SER A C 1
ATOM 714 O O . SER A 1 88 ? -10.434 10.020 -2.226 1.00 91.12 88 SER A O 1
ATOM 716 N N . VAL A 1 89 ? -8.303 9.441 -1.821 1.00 90.38 89 VAL A N 1
ATOM 717 C CA . VAL A 1 89 ? -8.626 8.062 -1.411 1.00 90.38 89 VAL A CA 1
ATOM 718 C C . VAL A 1 89 ? -9.423 8.053 -0.100 1.00 90.38 89 VAL A C 1
ATOM 720 O O . VAL A 1 89 ? -10.326 7.238 0.051 1.00 90.38 89 VAL A O 1
ATOM 723 N N . ALA A 1 90 ? -9.142 8.980 0.824 1.00 90.06 90 ALA A N 1
ATOM 724 C CA . ALA A 1 90 ? -9.888 9.107 2.078 1.00 90.06 90 ALA A CA 1
ATOM 725 C C . ALA A 1 90 ? -11.362 9.463 1.824 1.00 90.06 90 ALA A C 1
ATOM 727 O O . ALA A 1 90 ? -12.251 8.822 2.378 1.00 90.06 90 ALA A O 1
ATOM 728 N N . SER A 1 91 ? -11.622 10.412 0.920 1.00 91.12 91 SER A N 1
ATOM 729 C CA . SER A 1 91 ? -12.975 10.787 0.492 1.00 91.12 91 SER A CA 1
ATOM 730 C C . SER A 1 91 ? -13.721 9.600 -0.120 1.00 91.12 91 SER A C 1
ATOM 732 O O . SER A 1 91 ? -14.865 9.351 0.246 1.00 91.12 91 SER A O 1
ATOM 734 N N . PHE A 1 92 ? -13.058 8.818 -0.981 1.00 92.75 92 PHE A N 1
ATOM 735 C CA . PHE A 1 92 ? -13.628 7.581 -1.524 1.00 92.75 92 PHE A CA 1
ATOM 736 C C . PHE A 1 92 ? -13.984 6.572 -0.422 1.00 92.75 92 PHE A C 1
ATOM 738 O O . PHE A 1 92 ? -15.084 6.024 -0.417 1.00 92.75 92 PHE A O 1
ATOM 745 N N . ILE A 1 93 ? -13.080 6.329 0.532 1.00 92.00 93 ILE A N 1
ATOM 746 C CA . ILE A 1 93 ? -13.330 5.387 1.633 1.00 92.00 93 ILE A CA 1
ATOM 747 C C . ILE A 1 93 ? -14.541 5.837 2.455 1.00 92.00 93 ILE A C 1
ATOM 749 O O . ILE A 1 93 ? -15.423 5.023 2.724 1.00 92.00 93 ILE A O 1
ATOM 753 N N . LEU A 1 94 ? -14.616 7.119 2.813 1.00 91.69 94 LEU A N 1
ATOM 754 C CA . LEU A 1 94 ? -15.729 7.666 3.586 1.00 91.69 94 LEU A CA 1
ATOM 755 C C . LEU A 1 94 ? -17.060 7.546 2.841 1.00 91.69 94 LEU A C 1
ATOM 757 O O . LEU A 1 94 ? -18.018 7.015 3.397 1.00 91.69 94 LEU A O 1
ATOM 761 N N . GLN A 1 95 ? -17.106 7.972 1.578 1.00 90.62 95 GLN A N 1
ATOM 762 C CA . GLN A 1 95 ? -18.345 8.046 0.801 1.00 90.62 95 GLN A CA 1
ATOM 763 C C . GLN A 1 95 ? -18.833 6.676 0.323 1.00 90.62 95 GLN A C 1
ATOM 765 O O . GLN A 1 95 ? -20.023 6.382 0.407 1.00 90.62 95 GLN A O 1
ATOM 770 N N . GLU A 1 96 ? -17.931 5.819 -0.155 1.00 92.38 96 GLU A N 1
ATOM 771 C CA . GLU A 1 96 ? -18.311 4.588 -0.856 1.00 92.38 96 GLU A CA 1
ATOM 772 C C . GLU A 1 96 ? -18.194 3.344 0.025 1.00 92.38 96 GLU A C 1
ATOM 774 O O . GLU A 1 96 ? -19.040 2.446 -0.041 1.00 92.38 96 GLU A O 1
ATOM 779 N N . ARG A 1 97 ? -17.148 3.265 0.860 1.00 92.94 97 ARG A N 1
ATOM 780 C CA . ARG A 1 97 ? -16.851 2.057 1.646 1.00 92.94 97 ARG A CA 1
ATOM 781 C C . ARG A 1 97 ? -17.489 2.098 3.028 1.00 92.94 97 ARG A C 1
ATOM 783 O O . ARG A 1 97 ? -18.173 1.146 3.408 1.00 92.94 97 ARG A O 1
ATOM 790 N N . LEU A 1 98 ? -17.269 3.172 3.781 1.00 93.44 98 LEU A N 1
ATOM 791 C CA . LEU A 1 98 ? -17.757 3.318 5.152 1.00 93.44 98 LEU A CA 1
ATOM 792 C C . LEU A 1 98 ? -19.196 3.838 5.178 1.00 93.44 98 LEU A C 1
ATOM 794 O O . LEU A 1 98 ? -20.020 3.253 5.877 1.00 93.44 98 LEU A O 1
ATOM 798 N N . ARG A 1 99 ? -19.511 4.833 4.335 1.00 91.81 99 ARG A N 1
ATOM 799 C CA . ARG A 1 99 ? -20.790 5.570 4.290 1.00 91.81 99 ARG A CA 1
ATOM 800 C C . ARG A 1 99 ? -21.115 6.308 5.591 1.00 91.81 99 ARG A C 1
ATOM 802 O O . ARG A 1 99 ? -22.282 6.489 5.931 1.00 91.81 99 ARG A O 1
ATOM 809 N N . TRP A 1 100 ? -20.083 6.724 6.317 1.00 91.62 100 TRP A N 1
ATOM 810 C CA . TRP A 1 100 ? -20.241 7.592 7.479 1.00 91.62 100 TRP A CA 1
ATOM 811 C C . TRP A 1 100 ? -20.536 9.019 7.015 1.00 91.62 100 TRP A C 1
ATOM 813 O O . TRP A 1 100 ? -19.940 9.492 6.048 1.00 91.62 100 TRP A O 1
ATOM 823 N N . GLN A 1 101 ? -21.494 9.675 7.668 1.00 85.31 101 GLN A N 1
ATOM 824 C CA . GLN A 1 101 ? -21.949 11.016 7.300 1.00 85.31 101 GLN A CA 1
ATOM 825 C C . GLN A 1 101 ? -21.193 12.081 8.090 1.00 85.31 101 GLN A C 1
ATOM 827 O O . GLN A 1 101 ? -20.819 11.860 9.239 1.00 85.31 101 GLN A O 1
ATOM 832 N N . ASP A 1 102 ? -20.999 13.245 7.475 1.00 83.38 102 ASP A N 1
ATOM 833 C CA . ASP A 1 102 ? -20.434 14.400 8.162 1.00 83.38 102 ASP A CA 1
ATOM 834 C C . ASP A 1 102 ? -21.458 15.038 9.127 1.00 83.38 102 ASP A C 1
ATOM 836 O O . ASP A 1 102 ? -22.624 15.201 8.756 1.00 83.38 102 ASP A O 1
ATOM 840 N N . PRO A 1 103 ? -21.037 15.462 10.335 1.00 89.56 103 PRO A N 1
ATOM 841 C CA . PRO A 1 103 ? -19.688 15.315 10.881 1.00 89.56 103 PRO A CA 1
ATOM 842 C C . PRO A 1 103 ? -19.421 13.884 11.377 1.00 89.56 103 PRO A C 1
ATOM 844 O O . PRO A 1 103 ? -20.236 13.305 12.093 1.00 89.56 103 PRO A O 1
ATOM 847 N N . ILE A 1 104 ? -18.239 13.346 11.064 1.00 89.38 104 ILE A N 1
ATOM 848 C CA . ILE A 1 104 ? -17.810 12.028 11.551 1.00 89.38 104 ILE A CA 1
ATOM 849 C C . ILE A 1 104 ? -17.521 12.132 13.051 1.00 89.38 104 ILE A C 1
ATOM 851 O O . ILE A 1 104 ? -16.480 12.649 13.462 1.00 89.38 104 ILE A O 1
ATOM 855 N N . GLN A 1 105 ? -18.459 11.657 13.867 1.00 90.56 105 GLN A N 1
ATOM 856 C CA . GLN A 1 105 ? -18.355 11.655 15.323 1.00 90.56 105 GLN A CA 1
ATOM 857 C C . GLN A 1 105 ? -18.544 10.235 15.856 1.00 90.56 105 GLN A C 1
ATOM 859 O O . GLN A 1 105 ? -19.555 9.614 15.528 1.00 90.56 105 GLN A O 1
ATOM 864 N N . PRO A 1 106 ? 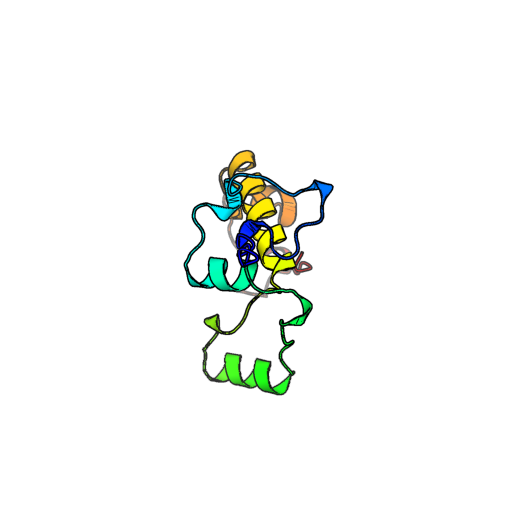-17.602 9.720 16.668 1.00 91.00 106 PRO A N 1
ATOM 865 C CA . PRO A 1 106 ? -17.790 8.434 17.320 1.00 91.00 106 PRO A CA 1
ATOM 866 C C . PRO A 1 106 ? -18.903 8.539 18.367 1.00 91.00 106 PRO A C 1
ATOM 868 O O . PRO A 1 106 ? -19.043 9.563 19.043 1.00 91.00 106 PRO A O 1
ATOM 871 N N . ARG A 1 107 ? -19.675 7.466 18.528 1.00 90.50 107 ARG A N 1
ATOM 872 C CA . ARG A 1 107 ? -20.717 7.355 19.557 1.00 90.50 107 ARG A CA 1
ATOM 873 C C . ARG A 1 107 ? -20.133 7.060 20.938 1.00 90.50 107 ARG A C 1
ATOM 875 O O . ARG A 1 107 ? -20.731 7.447 21.942 1.00 90.50 107 ARG A O 1
ATOM 882 N N . GLY A 1 108 ? -18.982 6.390 21.002 1.00 90.75 108 GLY A N 1
ATOM 883 C CA . GLY A 1 108 ? -18.354 5.995 22.264 1.00 90.75 108 GLY A CA 1
ATOM 884 C C . GLY A 1 108 ? -16.831 5.900 22.216 1.00 90.75 108 GLY A C 1
ATOM 885 O O . GLY A 1 108 ? -16.164 6.484 21.361 1.00 90.75 108 GLY A O 1
ATOM 886 N N . TYR A 1 109 ? -16.266 5.161 23.173 1.00 93.44 109 TYR A N 1
ATOM 887 C CA . TYR A 1 109 ? -14.849 4.798 23.147 1.00 93.44 109 TYR A CA 1
ATOM 888 C C . TYR A 1 109 ? -14.560 3.796 22.013 1.00 93.44 109 TYR A C 1
ATOM 890 O O . TYR A 1 109 ? -15.472 3.093 21.568 1.00 93.44 109 TYR A O 1
ATOM 898 N N . PRO A 1 110 ? -13.300 3.679 21.546 1.00 91.69 110 PRO A N 1
ATOM 899 C CA . PRO A 1 110 ? -12.938 2.702 20.523 1.00 91.69 110 PRO A CA 1
ATOM 900 C C . PRO A 1 110 ? -13.451 1.296 20.858 1.00 91.69 110 PRO A C 1
ATOM 902 O O . PRO A 1 110 ? -13.246 0.809 21.969 1.00 91.69 110 PRO A O 1
ATOM 905 N N . PHE A 1 111 ? -14.095 0.651 19.882 1.00 91.88 111 PHE A N 1
ATOM 906 C CA . PHE A 1 111 ? -14.685 -0.693 19.989 1.00 91.88 111 PHE A CA 1
ATOM 907 C C . PHE A 1 111 ? -15.876 -0.834 20.957 1.00 91.88 111 PHE A C 1
ATOM 909 O O . PHE A 1 111 ? -16.266 -1.958 21.270 1.00 91.88 111 PHE A O 1
ATOM 916 N N . GLN A 1 112 ? -16.472 0.272 21.418 1.00 95.25 112 GLN A N 1
ATOM 917 C CA . GLN A 1 112 ? -17.681 0.241 22.248 1.00 95.25 112 GLN A CA 1
ATOM 918 C C . GLN A 1 112 ? -18.965 0.137 21.416 1.00 95.25 112 GLN A C 1
ATOM 920 O O . GLN A 1 112 ? -19.885 -0.584 21.800 1.00 95.25 112 GLN A O 1
ATOM 925 N N . ASP A 1 113 ? -19.025 0.854 20.293 1.00 92.06 113 ASP A N 1
ATOM 926 C CA . ASP A 1 113 ? -20.152 0.832 19.365 1.00 92.06 113 ASP A CA 1
ATOM 927 C C . ASP A 1 113 ? -19.736 0.147 18.057 1.00 92.06 113 ASP A C 1
ATOM 929 O O . ASP A 1 113 ? -18.680 0.436 17.489 1.00 92.06 113 ASP A O 1
ATOM 933 N N . ALA A 1 114 ? -20.555 -0.795 17.588 1.00 90.56 114 ALA A N 1
ATOM 934 C CA . ALA A 1 114 ? -20.287 -1.535 16.361 1.00 90.56 114 ALA A CA 1
ATOM 935 C C . ALA A 1 114 ? -20.453 -0.667 15.101 1.00 90.56 114 ALA A C 1
ATOM 937 O O . ALA A 1 114 ? -19.915 -1.023 14.057 1.00 90.56 114 ALA A O 1
ATOM 938 N N . GLU A 1 115 ? -21.171 0.458 15.176 1.00 88.69 115 GLU A N 1
ATOM 939 C CA . GLU A 1 115 ? -21.315 1.395 14.056 1.00 88.69 115 GLU A CA 1
ATOM 940 C C . GLU A 1 115 ? -20.067 2.272 13.847 1.00 88.69 115 GLU A C 1
ATOM 942 O O . GLU A 1 115 ? -19.827 2.737 12.728 1.00 88.69 115 GLU A O 1
ATOM 947 N N . ASP A 1 116 ? -19.237 2.429 14.887 1.00 91.88 116 ASP A N 1
ATOM 948 C CA . ASP A 1 116 ? -17.991 3.210 14.861 1.00 91.88 116 ASP A CA 1
ATOM 949 C C . ASP A 1 116 ? -16.814 2.433 14.232 1.00 91.88 116 ASP A C 1
ATOM 951 O O . ASP A 1 116 ? -15.728 2.982 14.026 1.00 91.88 116 ASP A O 1
ATOM 955 N N . VAL A 1 117 ? -16.997 1.143 13.918 1.00 93.06 117 VAL A N 1
ATOM 956 C CA . VAL A 1 117 ? -15.955 0.276 13.350 1.00 93.06 117 VAL A CA 1
ATOM 957 C C . VAL A 1 117 ? -16.506 -0.535 12.186 1.00 93.06 117 VAL A C 1
ATOM 959 O O . VAL A 1 117 ? -17.567 -1.143 12.261 1.00 93.06 117 VAL A O 1
ATOM 962 N N . LYS A 1 118 ? -15.736 -0.622 11.100 1.00 92.69 118 LYS A N 1
ATOM 963 C CA . LYS A 1 118 ? -16.059 -1.493 9.969 1.00 92.69 118 LYS A CA 1
ATOM 964 C C . LYS A 1 118 ? -14.845 -2.306 9.557 1.00 92.69 118 LYS A C 1
ATOM 966 O O . LYS A 1 118 ? -13.794 -1.749 9.257 1.00 92.69 118 LYS A O 1
ATOM 971 N N . ILE A 1 119 ? -15.008 -3.625 9.511 1.00 92.88 119 ILE A N 1
ATOM 972 C CA . ILE A 1 119 ? -13.986 -4.543 9.004 1.00 92.88 119 ILE A CA 1
ATOM 973 C C . ILE A 1 119 ? -14.250 -4.760 7.517 1.00 92.88 119 ILE A C 1
ATOM 975 O O . ILE A 1 119 ? -15.354 -5.131 7.118 1.00 92.88 119 ILE A O 1
ATOM 979 N N . LEU A 1 120 ? -13.236 -4.498 6.698 1.00 92.56 120 LEU A N 1
ATOM 980 C CA . LEU A 1 120 ? -13.287 -4.633 5.248 1.00 92.56 120 LEU A CA 1
ATOM 981 C C . LEU A 1 120 ? -12.160 -5.548 4.778 1.00 92.56 120 LEU A C 1
ATOM 983 O O . LEU A 1 120 ? -11.105 -5.631 5.407 1.00 92.56 120 LEU A O 1
ATOM 987 N N . TRP A 1 121 ? -12.384 -6.204 3.646 1.00 92.19 121 TRP A N 1
ATOM 988 C CA . TRP A 1 121 ? -11.322 -6.903 2.937 1.00 92.19 121 TRP A CA 1
ATOM 989 C C . TRP A 1 121 ? -10.338 -5.894 2.344 1.00 92.19 121 TRP A C 1
ATOM 991 O O . TRP A 1 121 ? -10.740 -4.828 1.877 1.00 92.19 121 TRP A O 1
ATOM 1001 N N . ASN A 1 122 ? -9.048 -6.227 2.391 1.00 88.06 122 ASN A N 1
ATOM 1002 C CA . ASN A 1 122 ? -8.016 -5.458 1.707 1.00 88.06 122 ASN A CA 1
ATOM 1003 C C . ASN A 1 122 ? -8.044 -5.845 0.223 1.00 88.06 122 ASN A C 1
ATOM 1005 O O . ASN A 1 122 ? -7.795 -7.009 -0.096 1.00 88.06 122 ASN A O 1
ATOM 1009 N N . ASP A 1 123 ? -8.423 -4.885 -0.623 1.00 81.00 123 ASP A N 1
ATOM 1010 C CA . ASP A 1 123 ? -8.544 -5.035 -2.081 1.00 81.00 123 ASP A CA 1
ATOM 1011 C C . ASP A 1 123 ? -7.180 -5.177 -2.789 1.00 81.00 123 ASP A C 1
ATOM 1013 O O . ASP A 1 123 ? -6.189 -4.536 -2.351 1.00 81.00 123 ASP A O 1
#

Sequence (123 aa):
MGSLHVMPFWQVNCPPHELTAECPPFLALLSEKDRRIVGMPDSAFKLLTWEQVCGIIQENRLEAFQRTPSDLRRYKAFTFKLAKQYGSVASFILQERLRWQDPIQPRGYPFQDAEDVKILWND

InterPro domains:
  IPR022036 Protein of unknown function DUF3605 [PF12239] (49-123)
  IPR022036 Protein of unknown function DUF3605 [PTHR35020] (15-123)

Organism: Photinus pyralis (NCBI:txid7054)

Radius of gyration: 19.11 Å; chains: 1; bounding box: 48×32×54 Å

Foldseek 3Di:
DDPPPQPQLQCAVPPPVRDDPDRDPLCPPDDPVLSVQLSDHLVPDDDDDPVRVVVCVVVVVCVVDDDHNVVSSVVSVVQVVCCVVQVGPVSCCCVPPLVQDPPDDDPDPPPPDPNNDDDDDDD

Secondary structure (DSSP, 8-state):
--------GGGTT--GGG--SSPPHHHHT--HHHHHHHTS-GGG--PPPHHHHHHHHHTT-GGG----HHHHHHHHHHHHHHHHHHSSHHHHIIIIII-PPSS---SSSTTTSGGG-------

pLDDT: mean 91.66, std 9.51, range [37.5, 98.44]